Protein AF-A0A9N9NCP6-F1 (afdb_monomer)

Foldseek 3Di:
DAAAQQFDFDCPVVLCVDPVHNVVVVVRPPYHCNCCCCPVVDPDDPVVVVVRVVGTDDGHVVRHHDPVPPDD

Structure (mmCIF, N/CA/C/O backbone):
data_AF-A0A9N9NCP6-F1
#
_entry.id   AF-A0A9N9NCP6-F1
#
loop_
_atom_site.group_PDB
_atom_site.id
_atom_site.type_symbol
_atom_site.label_atom_id
_atom_site.label_alt_id
_atom_site.label_comp_id
_atom_site.labe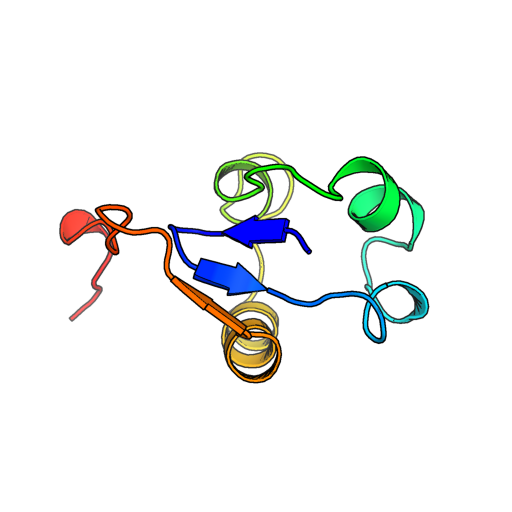l_asym_id
_atom_site.label_entity_id
_atom_site.label_seq_id
_atom_site.pdbx_PDB_ins_code
_atom_site.Cartn_x
_atom_site.Cartn_y
_atom_site.Cartn_z
_atom_site.occupancy
_atom_site.B_iso_or_equiv
_atom_site.auth_seq_id
_atom_site.auth_comp_id
_atom_site.auth_asym_id
_atom_site.auth_atom_id
_atom_site.pdbx_PDB_model_num
ATOM 1 N N . TRP A 1 1 ? -6.141 5.447 3.394 1.00 96.81 1 TRP A N 1
ATOM 2 C CA . TRP A 1 1 ? -5.544 4.124 3.657 1.00 96.81 1 TRP A CA 1
ATOM 3 C C . TRP A 1 1 ? -5.705 3.225 2.449 1.00 96.81 1 TRP A C 1
ATOM 5 O O . TRP A 1 1 ? -6.617 3.453 1.654 1.00 96.81 1 TRP A O 1
ATOM 15 N N . ILE A 1 2 ? -4.839 2.226 2.325 1.00 97.56 2 ILE A N 1
ATOM 16 C CA . ILE A 1 2 ? -4.907 1.174 1.301 1.00 97.56 2 ILE A CA 1
ATOM 17 C C . ILE A 1 2 ? -4.727 -0.193 1.965 1.00 97.56 2 ILE A C 1
ATOM 19 O O . ILE A 1 2 ? -4.146 -0.275 3.049 1.00 97.56 2 ILE A O 1
ATOM 23 N N . CYS A 1 3 ? -5.206 -1.255 1.325 1.00 96.06 3 CYS A N 1
ATOM 24 C CA . CYS A 1 3 ? -4.941 -2.620 1.768 1.00 96.06 3 CYS A CA 1
ATOM 25 C C . CYS A 1 3 ? -3.887 -3.278 0.874 1.00 96.06 3 CYS A C 1
ATOM 27 O O . CYS A 1 3 ? -3.936 -3.140 -0.348 1.00 96.06 3 CYS A O 1
ATOM 29 N N . ILE A 1 4 ? -2.936 -3.977 1.489 1.00 95.06 4 ILE A N 1
ATOM 30 C CA . ILE A 1 4 ? -2.002 -4.879 0.812 1.00 95.06 4 ILE A CA 1
ATOM 31 C C . ILE A 1 4 ? -1.897 -6.129 1.682 1.00 95.06 4 ILE A C 1
ATOM 33 O O . ILE A 1 4 ? -1.530 -6.035 2.851 1.00 95.06 4 ILE A O 1
ATOM 37 N N . GLU A 1 5 ? -2.253 -7.281 1.120 1.00 93.00 5 GLU A N 1
ATOM 38 C CA . GLU A 1 5 ? -2.177 -8.603 1.756 1.00 93.00 5 GLU A CA 1
ATOM 39 C C . GLU A 1 5 ? -2.919 -8.663 3.101 1.00 93.00 5 GLU A C 1
ATOM 41 O O . GLU A 1 5 ? -2.434 -9.216 4.082 1.00 93.00 5 GLU A O 1
ATOM 46 N N . GLY A 1 6 ? -4.105 -8.048 3.158 1.00 92.62 6 GLY A N 1
ATOM 47 C CA . GLY A 1 6 ? -4.927 -7.990 4.373 1.00 92.62 6 GLY A CA 1
ATOM 48 C C . GLY A 1 6 ? -4.453 -6.967 5.411 1.00 92.62 6 GLY A C 1
ATOM 49 O O . GLY A 1 6 ? -5.165 -6.711 6.381 1.00 92.62 6 GLY A O 1
ATOM 50 N N . ILE A 1 7 ? -3.301 -6.326 5.203 1.00 94.69 7 ILE A N 1
ATOM 51 C CA . ILE A 1 7 ? -2.758 -5.297 6.090 1.00 94.69 7 ILE A CA 1
ATOM 52 C C . ILE A 1 7 ? -3.202 -3.919 5.593 1.00 94.69 7 ILE A C 1
ATOM 54 O O . ILE A 1 7 ? -3.098 -3.591 4.406 1.00 94.69 7 ILE A O 1
ATOM 58 N N . ILE A 1 8 ? -3.714 -3.102 6.510 1.00 96.75 8 ILE A N 1
ATOM 59 C CA . ILE A 1 8 ? -4.113 -1.722 6.245 1.00 96.75 8 ILE A CA 1
ATOM 60 C C . ILE A 1 8 ? -2.920 -0.807 6.477 1.00 96.75 8 ILE A C 1
ATOM 62 O O . ILE A 1 8 ? -2.299 -0.837 7.542 1.00 96.75 8 ILE A O 1
ATOM 66 N N . HIS A 1 9 ? -2.642 0.029 5.483 1.00 97.81 9 HIS A N 1
ATOM 67 C CA . HIS A 1 9 ? -1.540 0.974 5.508 1.00 97.81 9 HIS A CA 1
ATOM 68 C C . HIS A 1 9 ? -2.054 2.408 5.413 1.00 97.81 9 HIS A C 1
ATOM 70 O O . HIS A 1 9 ? -2.864 2.736 4.529 1.00 97.81 9 HIS A O 1
ATOM 76 N N . ASP A 1 10 ? -1.576 3.262 6.314 1.00 98.38 10 ASP A N 1
ATOM 77 C CA . ASP A 1 10 ? -1.744 4.699 6.182 1.00 98.38 10 ASP A CA 1
ATOM 78 C C . ASP A 1 10 ? -0.656 5.255 5.267 1.00 98.38 10 ASP A C 1
ATOM 80 O O . ASP A 1 10 ? 0.534 5.088 5.497 1.00 98.38 10 ASP A O 1
ATOM 84 N N . VAL A 1 11 ? -1.095 5.884 4.185 1.00 98.00 11 VAL A N 1
ATOM 85 C CA . VAL A 1 11 ? -0.239 6.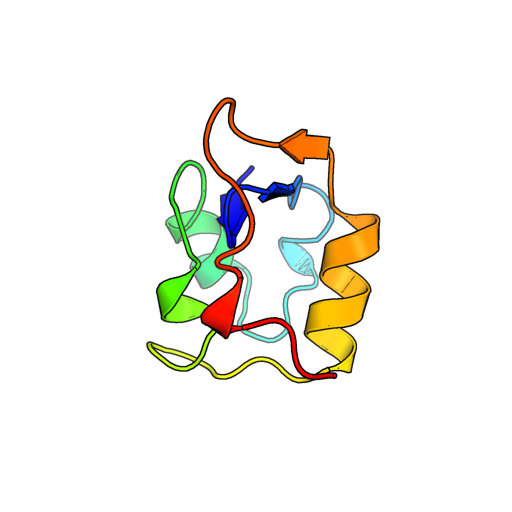433 3.129 1.00 98.00 11 VAL A CA 1
ATOM 86 C C . VAL A 1 11 ? -0.417 7.943 3.006 1.00 98.00 11 VAL A C 1
ATOM 88 O O . VAL A 1 11 ? 0.010 8.522 2.015 1.00 98.00 11 VAL A O 1
ATOM 91 N N . SER A 1 12 ? -1.092 8.580 3.969 1.00 97.44 12 SER A N 1
ATOM 92 C CA . SER A 1 12 ? -1.394 10.015 3.936 1.00 97.44 12 SER A CA 1
ATOM 93 C C . SER A 1 12 ? -0.137 10.882 3.872 1.00 97.44 12 SER A C 1
ATOM 95 O O . SER A 1 12 ? -0.096 11.800 3.061 1.00 97.44 12 SER A O 1
ATOM 97 N N . GLU A 1 13 ? 0.896 10.553 4.648 1.00 96.19 13 GLU A N 1
ATOM 98 C CA . GLU A 1 13 ? 2.187 11.257 4.620 1.00 96.19 13 GLU A CA 1
ATOM 99 C C . GLU A 1 13 ? 3.078 10.790 3.457 1.00 96.19 13 GLU A C 1
ATOM 101 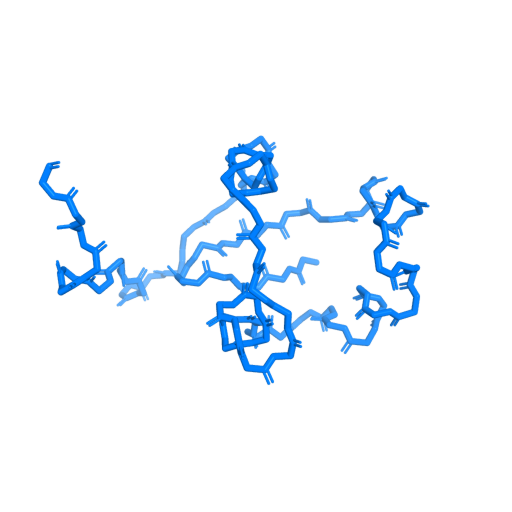O O . GLU A 1 13 ? 3.790 11.585 2.855 1.00 96.19 13 GLU A O 1
ATOM 106 N N . PHE A 1 14 ? 2.979 9.515 3.069 1.00 97.31 14 PHE A N 1
ATOM 107 C CA . PHE A 1 14 ? 3.805 8.931 2.006 1.00 97.31 14 PHE A CA 1
ATOM 108 C C . PHE A 1 14 ? 3.354 9.307 0.582 1.00 97.31 14 PHE A C 1
ATOM 110 O O . PHE A 1 14 ? 4.111 9.156 -0.376 1.00 97.31 14 PHE A O 1
ATOM 117 N N . ILE A 1 15 ? 2.116 9.779 0.404 1.00 97.56 15 ILE A N 1
ATOM 118 C CA . ILE A 1 15 ? 1.506 9.976 -0.921 1.00 97.56 15 ILE A CA 1
ATOM 119 C C . ILE A 1 15 ? 2.323 10.886 -1.851 1.00 97.56 15 ILE A C 1
ATOM 121 O O . ILE A 1 15 ? 2.376 10.629 -3.054 1.00 97.56 15 ILE A O 1
ATOM 125 N N . GLU A 1 16 ? 2.966 11.919 -1.306 1.00 97.19 16 GLU A N 1
ATOM 126 C CA . GLU A 1 16 ? 3.782 12.868 -2.074 1.00 97.19 16 GLU A CA 1
ATOM 127 C C . GLU A 1 16 ? 5.200 12.335 -2.358 1.00 97.19 16 GLU A C 1
ATOM 129 O O . GLU A 1 16 ? 5.853 12.785 -3.296 1.00 97.19 16 GLU A O 1
ATOM 134 N N . GLU A 1 17 ? 5.661 11.342 -1.593 1.00 96.75 17 GLU A N 1
ATOM 135 C CA . GLU A 1 17 ? 7.007 10.759 -1.687 1.00 96.75 17 GLU A CA 1
ATOM 136 C C . GLU A 1 17 ? 7.055 9.483 -2.537 1.00 96.75 17 GLU A C 1
ATOM 138 O O . GLU A 1 17 ? 8.130 8.950 -2.821 1.00 96.75 17 GLU A O 1
ATOM 143 N N . HIS A 1 18 ? 5.895 8.973 -2.957 1.00 96.94 18 HIS A N 1
ATOM 144 C CA . HIS A 1 18 ? 5.809 7.732 -3.711 1.00 96.94 18 HIS A CA 1
ATOM 145 C C . HIS A 1 18 ? 6.578 7.818 -5.047 1.00 96.94 18 HIS A C 1
ATOM 147 O O . HIS A 1 18 ? 6.188 8.602 -5.918 1.00 96.94 18 HIS A O 1
ATOM 153 N N . PRO A 1 19 ? 7.595 6.962 -5.292 1.00 96.81 19 PRO A N 1
ATOM 154 C CA . PRO A 1 19 ? 8.403 7.024 -6.516 1.00 96.81 19 PRO A CA 1
ATOM 155 C C . PRO A 1 19 ? 7.614 6.793 -7.812 1.00 96.81 19 PRO A C 1
ATOM 157 O O . PRO A 1 19 ? 7.980 7.321 -8.858 1.00 96.81 19 PRO A O 1
ATOM 160 N N . GLY A 1 20 ? 6.514 6.030 -7.756 1.00 94.25 20 GLY A N 1
ATOM 161 C CA . GLY A 1 20 ? 5.597 5.848 -8.889 1.00 94.25 20 GLY A CA 1
ATOM 162 C C . GLY A 1 20 ? 4.667 7.044 -9.136 1.00 94.25 20 GLY A C 1
ATOM 163 O O . GLY A 1 20 ? 3.876 7.029 -10.076 1.00 94.25 20 GLY A O 1
ATOM 164 N N . GLY A 1 21 ? 4.743 8.075 -8.294 1.00 96.44 21 GLY A N 1
ATOM 165 C CA . GLY A 1 21 ? 3.959 9.298 -8.377 1.00 96.44 21 GLY A CA 1
ATOM 166 C C . GLY A 1 21 ? 2.696 9.288 -7.513 1.00 96.44 21 GLY A C 1
ATOM 167 O O . GLY A 1 21 ? 2.073 8.249 -7.256 1.00 96.44 21 GLY A O 1
ATOM 168 N N . ARG A 1 22 ? 2.292 10.498 -7.112 1.00 97.00 22 ARG A N 1
ATOM 169 C CA . ARG A 1 22 ? 1.116 10.791 -6.278 1.00 97.00 22 ARG A CA 1
ATOM 170 C C . ARG A 1 22 ? -0.189 10.227 -6.844 1.00 97.00 22 ARG A C 1
ATOM 172 O O . ARG A 1 22 ? -1.025 9.713 -6.102 1.00 97.00 22 ARG A O 1
ATOM 179 N N . SER A 1 23 ? -0.385 10.336 -8.159 1.00 96.81 23 SER A N 1
ATOM 180 C CA . SER A 1 23 ? -1.639 9.963 -8.831 1.00 96.81 23 SER A CA 1
ATOM 181 C C . SER A 1 23 ? -1.993 8.486 -8.646 1.00 96.81 23 SER A C 1
ATOM 183 O O . SER A 1 23 ? -3.170 8.160 -8.492 1.00 96.81 23 SER A O 1
ATOM 185 N N . ILE A 1 24 ? -0.986 7.607 -8.590 1.00 95.44 24 ILE A N 1
ATOM 186 C CA . ILE A 1 24 ? -1.178 6.171 -8.367 1.00 95.44 24 ILE A CA 1
ATOM 187 C C . ILE A 1 24 ? -1.774 5.927 -6.981 1.00 95.44 24 ILE A C 1
ATOM 189 O O . ILE A 1 24 ? -2.786 5.235 -6.861 1.00 95.44 24 ILE A O 1
ATOM 193 N N . ILE A 1 25 ? -1.200 6.528 -5.934 1.00 96.69 25 ILE A N 1
ATOM 194 C CA . ILE A 1 25 ? -1.719 6.360 -4.571 1.00 96.69 25 ILE A CA 1
ATOM 195 C C . ILE A 1 25 ? -3.088 7.028 -4.421 1.00 96.69 25 ILE A C 1
ATOM 197 O O . ILE A 1 25 ? -3.986 6.421 -3.839 1.00 96.69 25 ILE A O 1
ATOM 201 N N . ALA A 1 26 ? -3.303 8.210 -5.008 1.00 97.56 26 ALA A N 1
ATOM 202 C CA . ALA A 1 26 ? -4.606 8.881 -4.980 1.00 97.56 26 ALA A CA 1
ATOM 203 C C . ALA A 1 26 ? -5.726 8.000 -5.568 1.00 97.56 26 ALA A C 1
ATOM 205 O O . ALA A 1 26 ? -6.798 7.879 -4.977 1.00 97.56 26 ALA A O 1
ATOM 206 N N . ALA A 1 27 ? -5.460 7.317 -6.686 1.00 96.75 27 ALA A N 1
ATOM 207 C CA . ALA A 1 27 ? -6.403 6.378 -7.298 1.00 96.75 27 ALA A CA 1
ATOM 208 C C . ALA A 1 27 ? -6.587 5.071 -6.499 1.00 96.75 27 ALA A C 1
ATOM 210 O O . ALA A 1 27 ? -7.547 4.333 -6.746 1.00 96.75 27 ALA A O 1
ATOM 211 N N . SER A 1 28 ? -5.681 4.783 -5.563 1.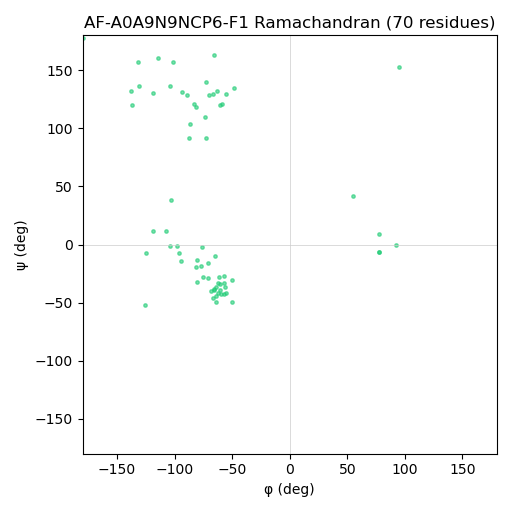00 96.88 28 SER A N 1
ATOM 212 C CA . SER A 1 28 ? -5.632 3.553 -4.766 1.00 96.88 28 SER A CA 1
ATOM 213 C C . SER A 1 28 ? -6.339 3.664 -3.413 1.00 96.88 28 SER A C 1
ATOM 215 O O . SER A 1 28 ? -6.585 2.646 -2.769 1.00 96.88 28 SER A O 1
ATOM 217 N N . ILE A 1 29 ? -6.670 4.880 -2.961 1.00 97.69 29 ILE A N 1
ATOM 218 C CA . ILE A 1 29 ? -7.290 5.108 -1.650 1.00 97.69 29 ILE A CA 1
ATOM 219 C C . ILE A 1 29 ? -8.576 4.286 -1.497 1.00 97.69 29 ILE A C 1
ATOM 221 O O . ILE A 1 29 ? -9.462 4.319 -2.350 1.00 97.69 29 ILE A O 1
ATOM 225 N N . GLY A 1 30 ? -8.669 3.554 -0.383 1.00 96.06 30 GLY A N 1
ATOM 226 C CA . GLY A 1 30 ? -9.820 2.717 -0.041 1.00 96.06 30 GLY A CA 1
ATOM 227 C C . GLY A 1 30 ? -9.888 1.380 -0.783 1.00 96.06 30 GLY A C 1
ATOM 228 O O . GLY A 1 30 ? -10.907 0.702 -0.686 1.00 96.06 30 GLY A O 1
ATOM 229 N N . LYS A 1 31 ? -8.840 0.995 -1.523 1.00 96.38 31 LYS A N 1
ATOM 230 C CA . LYS A 1 31 ? -8.805 -0.237 -2.323 1.00 96.38 31 LYS A CA 1
ATOM 231 C C . LYS A 1 31 ? -7.770 -1.231 -1.805 1.00 96.38 31 LYS A C 1
ATOM 233 O O . LYS A 1 31 ? -6.821 -0.869 -1.106 1.00 96.38 31 LYS A O 1
ATOM 238 N N . ASP A 1 32 ? -7.962 -2.486 -2.195 1.00 95.44 32 ASP A N 1
ATOM 239 C CA . ASP A 1 32 ? -6.936 -3.519 -2.124 1.00 95.44 32 ASP A CA 1
ATOM 240 C C . ASP A 1 32 ? -6.003 -3.393 -3.336 1.00 95.44 32 ASP A C 1
ATOM 242 O O . ASP A 1 32 ? -6.429 -3.503 -4.487 1.00 95.44 32 ASP A O 1
ATOM 246 N N . MET A 1 33 ? -4.729 -3.135 -3.057 1.00 96.50 33 MET A N 1
ATOM 247 C CA . MET A 1 33 ? -3.672 -2.939 -4.044 1.00 96.50 33 MET A CA 1
ATOM 248 C C . MET A 1 33 ? -2.696 -4.116 -4.104 1.00 96.50 33 MET A C 1
ATOM 250 O O . MET A 1 33 ? -1.651 -4.009 -4.749 1.00 96.50 33 MET A O 1
ATOM 254 N N . THR A 1 34 ? -3.031 -5.246 -3.474 1.00 94.75 34 THR A N 1
ATOM 255 C CA . THR A 1 34 ? -2.182 -6.444 -3.390 1.00 94.75 34 THR A CA 1
ATOM 256 C C . THR A 1 34 ? -1.647 -6.878 -4.747 1.00 94.75 34 THR A C 1
ATOM 258 O O . THR A 1 34 ? -0.447 -7.104 -4.888 1.00 94.75 34 THR A O 1
ATOM 261 N N . THR A 1 35 ? -2.512 -6.983 -5.758 1.00 95.00 35 THR A N 1
ATOM 262 C CA . THR A 1 35 ? -2.100 -7.412 -7.103 1.00 95.00 35 THR A CA 1
ATOM 263 C C . THR A 1 35 ? -1.177 -6.388 -7.754 1.00 95.00 35 THR A C 1
ATOM 265 O O . THR A 1 35 ? -0.129 -6.753 -8.279 1.00 95.00 35 THR A O 1
ATOM 268 N N . SER A 1 36 ? -1.521 -5.101 -7.684 1.00 95.44 36 SER A N 1
ATOM 269 C CA . SER A 1 36 ? -0.724 -4.036 -8.301 1.00 95.44 36 SER A CA 1
ATOM 270 C C . SER A 1 36 ? 0.667 -3.909 -7.685 1.00 95.44 36 SER A C 1
ATOM 272 O O . SER A 1 36 ? 1.612 -3.643 -8.421 1.00 95.44 36 SER A O 1
ATOM 274 N N . PHE A 1 37 ? 0.787 -4.120 -6.369 1.00 96.12 37 PHE A N 1
ATOM 275 C CA . PHE A 1 37 ? 2.044 -4.050 -5.617 1.00 96.12 37 PHE A CA 1
ATOM 276 C C . PHE A 1 37 ? 2.958 -5.269 -5.839 1.00 96.12 37 PHE A C 1
ATOM 278 O O . PHE A 1 37 ? 4.179 -5.154 -5.741 1.00 96.12 37 PHE A O 1
ATOM 285 N N . ASN A 1 38 ? 2.369 -6.429 -6.148 1.00 95.12 38 ASN A N 1
ATOM 286 C CA . ASN A 1 38 ? 3.056 -7.713 -6.320 1.00 95.12 38 ASN A CA 1
ATOM 287 C C . ASN A 1 38 ? 3.226 -8.120 -7.796 1.00 95.12 38 ASN A C 1
ATOM 289 O O . ASN A 1 38 ? 3.066 -9.290 -8.138 1.00 95.12 38 ASN A O 1
ATOM 293 N N . GLY A 1 39 ? 3.505 -7.162 -8.684 1.00 92.88 39 GLY A N 1
ATOM 294 C CA . GLY A 1 39 ? 3.848 -7.462 -10.080 1.00 92.88 39 GLY A CA 1
ATOM 295 C C . GLY A 1 39 ? 2.686 -7.477 -11.074 1.00 92.88 39 GLY A C 1
ATOM 296 O O . GLY A 1 39 ? 2.920 -7.660 -12.263 1.00 92.88 39 GLY A O 1
ATOM 297 N N . GLY A 1 40 ? 1.446 -7.224 -10.642 1.00 93.00 40 GLY A N 1
ATOM 298 C CA . GLY A 1 40 ? 0.333 -6.986 -11.570 1.00 93.00 40 GLY A CA 1
ATOM 299 C C . GLY A 1 40 ? 0.427 -5.638 -12.295 1.00 93.00 40 GLY A C 1
ATOM 300 O O . GLY A 1 40 ? -0.045 -5.507 -13.420 1.00 93.00 40 GLY A O 1
ATOM 301 N N . VAL A 1 41 ? 1.054 -4.644 -11.659 1.00 91.12 41 VAL A N 1
ATOM 302 C CA . VAL A 1 41 ? 1.414 -3.359 -12.284 1.00 91.12 41 VAL A CA 1
ATOM 303 C C . VAL A 1 41 ? 2.902 -3.098 -12.096 1.00 91.12 41 VAL A C 1
ATOM 305 O O . VAL A 1 41 ? 3.611 -2.855 -13.066 1.00 91.12 41 VAL A O 1
ATOM 308 N N . TYR A 1 42 ? 3.377 -3.181 -10.854 1.00 91.44 42 TYR A N 1
ATOM 309 C CA . TYR A 1 42 ? 4.787 -3.043 -10.516 1.00 91.44 42 TYR A CA 1
ATOM 310 C C . TYR A 1 42 ? 5.159 -4.086 -9.475 1.00 91.44 42 TYR A C 1
ATOM 312 O O . TYR A 1 42 ? 4.464 -4.234 -8.471 1.00 91.44 42 TYR A O 1
ATOM 320 N N . ASP A 1 43 ? 6.259 -4.796 -9.694 1.00 95.06 43 ASP A N 1
ATOM 321 C CA . ASP A 1 43 ? 6.804 -5.680 -8.669 1.00 95.06 43 ASP A CA 1
ATOM 322 C C . ASP A 1 43 ? 7.732 -4.877 -7.757 1.00 95.06 43 ASP A C 1
ATOM 324 O O . ASP A 1 43 ? 8.829 -4.471 -8.149 1.00 95.06 43 ASP A O 1
ATOM 328 N N . HIS A 1 44 ? 7.240 -4.554 -6.561 1.00 96.81 44 HIS A N 1
ATOM 329 C CA . HIS A 1 44 ? 7.960 -3.689 -5.636 1.00 96.81 44 HIS A CA 1
ATOM 330 C C . HIS A 1 44 ? 9.166 -4.399 -5.014 1.00 96.81 44 HIS A C 1
ATOM 332 O O . HIS A 1 44 ? 9.111 -5.562 -4.610 1.00 96.81 44 HIS A O 1
ATOM 338 N N . SER A 1 45 ? 10.262 -3.650 -4.891 1.00 96.94 45 SER A N 1
ATOM 339 C CA . SER A 1 45 ? 11.517 -4.133 -4.318 1.00 96.94 45 SER A CA 1
ATOM 340 C C . SER A 1 45 ? 11.392 -4.474 -2.830 1.00 96.94 45 SER A C 1
ATOM 342 O O . SER A 1 45 ? 10.509 -3.981 -2.126 1.00 96.94 45 SER A O 1
ATOM 344 N N . ASN A 1 46 ? 12.353 -5.239 -2.307 1.00 95.31 46 ASN A N 1
ATOM 345 C CA . ASN A 1 46 ? 12.435 -5.532 -0.872 1.00 95.31 46 ASN A CA 1
ATOM 346 C C . ASN A 1 46 ? 12.520 -4.263 -0.009 1.00 95.31 46 ASN A C 1
ATOM 348 O O . ASN A 1 46 ? 11.968 -4.233 1.085 1.00 95.31 46 ASN A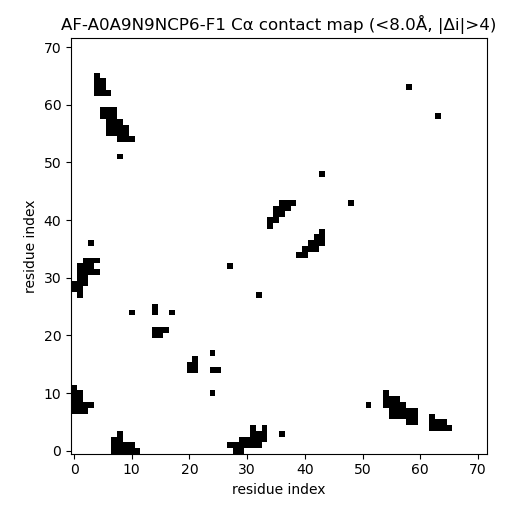 O 1
ATOM 352 N N . ALA A 1 47 ? 13.156 -3.196 -0.503 1.00 96.12 47 ALA A N 1
ATOM 353 C CA . ALA A 1 47 ? 13.198 -1.919 0.205 1.00 96.12 47 ALA A CA 1
ATOM 354 C C . ALA A 1 47 ? 11.794 -1.307 0.354 1.00 96.12 47 ALA A C 1
ATOM 356 O O . ALA A 1 47 ? 11.421 -0.897 1.450 1.00 96.12 47 ALA A O 1
ATOM 357 N N . ALA A 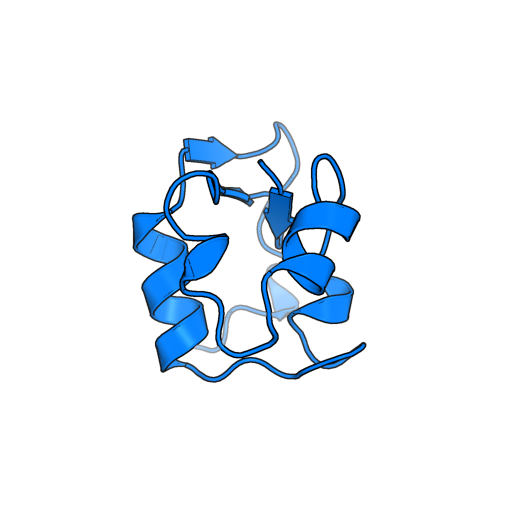1 48 ? 10.987 -1.316 -0.713 1.00 96.19 48 ALA A N 1
ATOM 358 C CA . ALA A 1 48 ? 9.601 -0.853 -0.657 1.00 96.19 48 ALA A CA 1
ATOM 359 C C . ALA A 1 48 ? 8.734 -1.749 0.244 1.00 96.19 48 ALA A C 1
ATOM 361 O O . ALA A 1 48 ? 7.915 -1.249 1.009 1.00 96.19 48 ALA A O 1
ATOM 362 N N . ARG A 1 49 ? 8.953 -3.069 0.219 1.00 94.88 49 ARG A N 1
ATOM 363 C CA . ARG A 1 49 ? 8.273 -4.023 1.115 1.00 94.88 49 ARG A CA 1
ATOM 364 C C . ARG A 1 49 ? 8.598 -3.764 2.584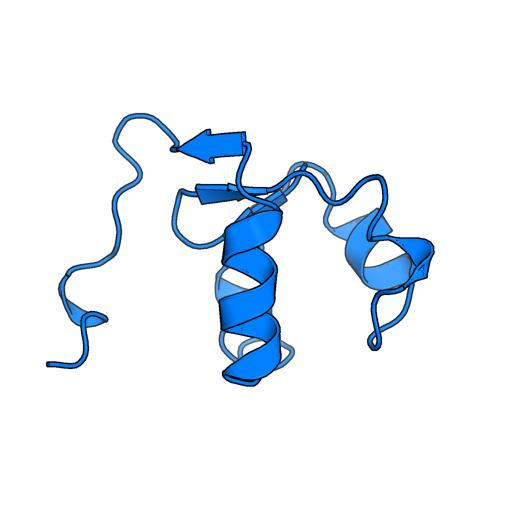 1.00 94.88 49 ARG A C 1
ATOM 366 O O . ARG A 1 49 ? 7.695 -3.768 3.415 1.00 94.88 49 ARG A O 1
ATOM 373 N N . ASN A 1 50 ? 9.859 -3.469 2.891 1.00 95.31 50 ASN A N 1
ATOM 374 C CA . ASN A 1 50 ? 10.284 -3.097 4.238 1.00 95.31 50 ASN A CA 1
ATOM 375 C C . ASN A 1 50 ? 9.680 -1.755 4.670 1.00 95.31 50 ASN A C 1
ATOM 377 O O . ASN A 1 50 ? 9.250 -1.635 5.813 1.00 95.31 50 ASN A O 1
ATOM 381 N N . LEU A 1 51 ? 9.580 -0.777 3.762 1.00 96.38 51 LEU A N 1
ATOM 382 C CA . LEU A 1 51 ? 8.914 0.497 4.043 1.00 96.38 51 LEU A CA 1
ATOM 383 C C . LEU A 1 51 ? 7.438 0.301 4.415 1.00 96.38 51 LEU A C 1
ATOM 385 O O . LEU A 1 51 ? 6.960 0.934 5.350 1.00 96.38 51 LEU A O 1
ATOM 389 N N . MET A 1 52 ? 6.718 -0.622 3.766 1.00 95.44 52 MET A N 1
ATOM 390 C CA . MET A 1 52 ? 5.320 -0.892 4.129 1.00 95.44 52 MET A CA 1
ATOM 391 C C . MET A 1 52 ? 5.161 -1.283 5.604 1.00 95.44 52 MET A C 1
ATOM 393 O O . MET A 1 52 ? 4.114 -1.011 6.184 1.00 95.44 52 MET A O 1
ATOM 397 N N . ALA A 1 53 ? 6.184 -1.863 6.245 1.00 93.38 53 ALA A N 1
ATOM 398 C CA . ALA A 1 53 ? 6.131 -2.203 7.665 1.00 93.38 53 ALA A CA 1
ATOM 399 C C . ALA A 1 53 ? 5.948 -0.976 8.577 1.00 93.38 53 ALA A C 1
ATOM 401 O O . ALA A 1 53 ? 5.266 -1.096 9.594 1.00 93.38 53 ALA A O 1
ATOM 402 N N . SER A 1 54 ? 6.489 0.194 8.212 1.00 96.12 54 SER A N 1
ATOM 403 C CA . SER A 1 54 ? 6.327 1.428 8.998 1.00 96.12 54 SER A CA 1
ATOM 404 C C . SER A 1 54 ? 4.989 2.129 8.765 1.00 96.12 54 SER A C 1
ATOM 406 O O . SER A 1 54 ? 4.635 3.020 9.526 1.00 96.12 54 SER A O 1
ATOM 408 N N . LEU A 1 55 ? 4.247 1.740 7.725 1.00 97.62 55 LEU A N 1
ATOM 409 C CA . LEU A 1 55 ? 2.971 2.356 7.347 1.00 97.62 55 LEU A CA 1
ATOM 410 C C . LEU A 1 55 ? 1.755 1.579 7.877 1.00 97.62 55 LEU A C 1
ATOM 412 O O . LEU A 1 55 ? 0.616 1.966 7.623 1.00 97.62 55 LEU A O 1
ATOM 416 N N . ARG A 1 56 ? 1.966 0.456 8.575 1.00 96.12 56 ARG A N 1
ATOM 417 C CA . ARG A 1 56 ? 0.889 -0.431 9.040 1.00 96.12 56 ARG A CA 1
ATOM 418 C C . ARG A 1 56 ? 0.086 0.219 10.159 1.00 96.12 56 ARG A C 1
ATOM 420 O O . ARG A 1 56 ? 0.643 0.611 11.179 1.00 96.12 56 ARG A O 1
ATOM 427 N N . VAL A 1 57 ? -1.234 0.233 10.003 1.00 97.56 57 VAL A N 1
ATOM 428 C CA . VAL A 1 57 ? -2.168 0.754 11.019 1.00 97.56 57 VAL A CA 1
ATOM 429 C C . VAL A 1 57 ? -3.238 -0.254 11.431 1.00 97.56 57 VAL A C 1
ATOM 431 O O . VAL A 1 57 ? -3.976 -0.016 12.383 1.00 97.56 57 VAL A O 1
ATOM 434 N N . GLY A 1 58 ? -3.326 -1.402 10.756 1.00 94.50 58 GLY A N 1
ATOM 435 C CA . GLY A 1 58 ? -4.260 -2.456 11.137 1.00 94.50 58 GLY A CA 1
ATOM 436 C C . GLY A 1 58 ? -4.194 -3.684 10.240 1.00 94.5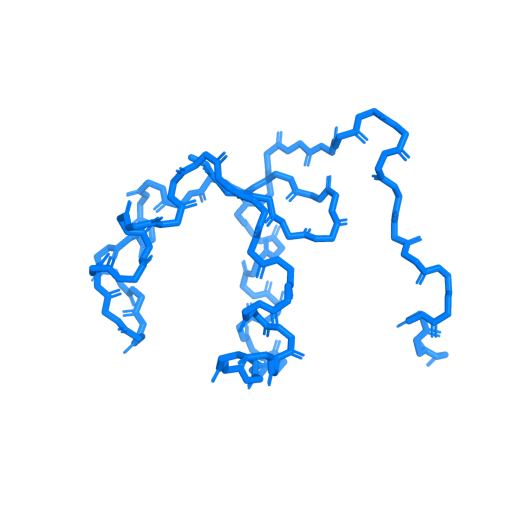0 58 GLY A C 1
ATOM 437 O O . GLY A 1 58 ? -3.453 -3.725 9.259 1.00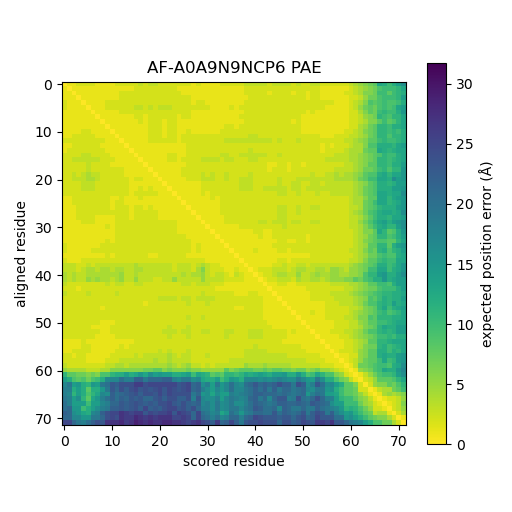 94.50 58 GLY A O 1
ATOM 438 N N . ILE A 1 59 ? -4.996 -4.686 10.585 1.00 92.44 59 ILE A N 1
ATOM 439 C CA . ILE A 1 59 ? -5.162 -5.933 9.834 1.00 92.44 59 ILE A CA 1
ATOM 440 C C . ILE A 1 59 ? -6.664 -6.167 9.670 1.00 92.44 59 ILE A C 1
ATOM 442 O O . ILE A 1 59 ? -7.434 -5.966 10.613 1.00 92.44 59 ILE A O 1
ATOM 446 N N . ILE A 1 60 ? -7.090 -6.569 8.475 1.00 88.44 60 ILE A N 1
ATOM 447 C CA . ILE A 1 60 ? -8.482 -6.932 8.207 1.00 88.44 60 ILE A CA 1
ATOM 448 C C . ILE A 1 60 ? -8.819 -8.204 8.991 1.00 88.44 60 ILE A C 1
ATOM 450 O O . ILE A 1 60 ? -8.119 -9.209 8.899 1.00 88.44 60 ILE A O 1
ATOM 454 N N . ALA A 1 61 ? -9.921 -8.192 9.743 1.00 82.44 61 ALA A N 1
ATOM 455 C CA . ALA A 1 61 ? -10.394 -9.383 10.443 1.00 82.44 61 ALA A CA 1
ATOM 456 C C . ALA A 1 61 ? -10.669 -10.522 9.442 1.00 82.44 61 ALA A C 1
ATOM 458 O O . ALA A 1 61 ? -11.461 -10.364 8.515 1.00 82.44 61 ALA A O 1
ATOM 459 N N . GLY A 1 62 ? -9.989 -11.659 9.612 1.00 74.62 62 GLY A N 1
ATOM 460 C CA . GLY A 1 62 ? -10.044 -12.790 8.675 1.00 74.62 62 GLY A CA 1
ATOM 461 C C . GLY A 1 62 ? -9.211 -12.621 7.394 1.00 74.62 62 GLY A C 1
ATOM 462 O O . GLY A 1 62 ? -9.074 -13.580 6.640 1.00 74.62 62 GLY A O 1
ATOM 463 N N . GLY A 1 63 ? -8.618 -11.446 7.157 1.00 65.06 63 GLY A N 1
ATOM 464 C CA . GLY A 1 63 ? -7.626 -11.208 6.110 1.00 65.06 63 GLY A CA 1
ATOM 465 C C . GLY A 1 63 ? -6.231 -11.520 6.640 1.00 65.06 63 GLY A C 1
ATOM 466 O O . GLY A 1 63 ? -5.597 -10.668 7.254 1.00 65.06 63 GLY A O 1
ATOM 467 N N . GLY A 1 64 ? -5.783 -12.762 6.463 1.00 64.38 64 GLY A N 1
ATOM 468 C CA . GLY A 1 64 ? -4.443 -13.209 6.850 1.00 64.38 64 GLY A CA 1
ATOM 469 C C . GLY A 1 64 ? -3.488 -13.298 5.661 1.00 64.38 64 GLY A C 1
ATOM 470 O O . GLY A 1 64 ? -3.926 -13.466 4.522 1.00 64.38 64 GLY A O 1
ATOM 471 N N . GLU A 1 65 ? -2.183 -13.226 5.945 1.00 61.28 65 GLU A N 1
ATOM 472 C CA . GLU A 1 65 ? -1.124 -13.577 4.992 1.00 61.28 65 GLU A CA 1
ATOM 473 C C . GLU A 1 65 ? -1.428 -14.932 4.337 1.00 61.28 65 GLU A C 1
ATOM 475 O O . GLU A 1 65 ? -1.792 -15.904 5.003 1.00 61.28 65 GLU A O 1
ATOM 480 N N . VAL A 1 66 ? -1.261 -15.015 3.017 1.00 62.47 66 VAL A N 1
ATOM 481 C CA . VAL A 1 66 ? -1.382 -16.293 2.319 1.00 62.47 66 VAL A CA 1
ATOM 482 C C . VAL A 1 66 ? -0.134 -17.110 2.646 1.00 62.47 66 VAL A C 1
ATOM 484 O O . VAL A 1 66 ? 0.950 -16.791 2.168 1.00 62.47 66 VAL A O 1
ATOM 487 N N . GLU A 1 67 ? -0.286 -18.175 3.437 1.00 59.84 67 GLU A N 1
ATOM 488 C CA . GLU A 1 67 ? 0.817 -19.050 3.880 1.00 59.84 67 GLU A CA 1
ATOM 489 C C . GLU A 1 67 ? 1.719 -19.529 2.730 1.00 59.84 67 GLU A C 1
ATOM 491 O O . GLU A 1 67 ? 2.926 -19.670 2.904 1.00 59.84 67 GLU A O 1
ATOM 496 N N . SER A 1 68 ? 1.175 -19.694 1.518 1.00 58.38 68 SER A N 1
ATOM 497 C CA . SER A 1 68 ? 1.957 -20.066 0.329 1.00 58.38 68 SER A CA 1
ATOM 498 C C . SER A 1 68 ? 2.987 -19.019 -0.121 1.00 58.38 68 SER A C 1
ATOM 500 O O . SER A 1 68 ? 3.815 -19.322 -0.978 1.00 58.38 68 SER A O 1
ATOM 502 N N . ARG A 1 69 ? 2.958 -17.804 0.442 1.00 60.81 69 ARG A N 1
ATOM 503 C CA . ARG A 1 69 ? 3.915 -16.717 0.183 1.00 60.81 69 ARG A CA 1
ATOM 504 C C . ARG A 1 69 ? 4.940 -16.508 1.298 1.00 60.81 69 ARG A C 1
ATOM 506 O O . ARG A 1 69 ? 5.820 -15.666 1.136 1.00 60.81 69 ARG A O 1
ATOM 513 N N . LYS A 1 70 ? 4.890 -17.270 2.397 1.00 53.50 70 LYS A N 1
ATOM 514 C CA . LYS A 1 70 ? 5.984 -17.278 3.377 1.00 53.50 70 LYS A CA 1
ATOM 515 C C . LYS A 1 70 ? 7.179 -18.022 2.782 1.00 53.50 70 LYS A C 1
ATOM 517 O O . LYS A 1 70 ? 7.280 -19.243 2.877 1.00 53.50 70 LYS A O 1
ATOM 522 N N . THR A 1 71 ? 8.085 -17.297 2.130 1.00 60.78 71 THR A N 1
ATOM 523 C CA . THR A 1 71 ? 9.427 -17.828 1.860 1.00 60.78 71 THR A CA 1
ATOM 524 C C . THR A 1 71 ? 10.148 -18.072 3.184 1.00 60.78 71 THR A C 1
ATOM 526 O O . THR A 1 71 ? 10.108 -17.228 4.076 1.00 60.78 71 THR A O 1
ATOM 529 N N . ARG A 1 72 ? 10.729 -19.270 3.280 1.00 50.59 72 ARG A N 1
ATOM 530 C CA . ARG A 1 72 ? 11.381 -19.874 4.447 1.00 50.59 72 ARG A CA 1
ATOM 531 C C . ARG A 1 72 ? 12.490 -19.022 5.058 1.00 50.59 72 ARG A C 1
ATOM 533 O O . ARG A 1 72 ? 13.225 -18.385 4.273 1.00 50.59 72 ARG A O 1
#

pLDDT: mean 90.23, std 12.81, range [50.59, 98.38]

InterPro domains:
  IPR001199 Cytochrome b5-like heme/steroid binding domain [PF00173] (1-60)
  IPR001199 Cytochrome b5-like heme/steroid binding domain [PR00363] (8-18)
  IPR001199 Cytochrome b5-like heme/steroid binding domain [PR00363] (18-32)
  IPR001199 Cytochrome b5-like heme/steroid binding domain [PR00363] (48-60)
  IPR001199 Cytochrome b5-like heme/steroid binding domain [PS50255] (1-61)
  IPR001199 Cytochrome b5-like heme/steroid binding domain [SM01117] (1-61)
  IPR018506 Cytochrome b5, heme-binding site [PS00191] (14-21)
  IPR036400 Cytochrome b5-like heme/steroid binding domain superfamily [G3DSA:3.10.120.10] (1-71)
  IPR036400 Cytochrome b5-like heme/steroid binding domain superfamily [SSF55856] (1-65)
  IPR050668 Cytochrome b5 [PTHR19359] (1-62)

Mean predicted aligned error: 5.15 Å

Organism: NCBI:txid60492

Sequence (72 aa):
WICIEGIIHDVSEFIEEHPGGRSIIAASIGKDMTTSFNGGVYDHSNAARNLMASLRVGIIAGGGEVESRKTR

Solvent-accessible surface area (backbone atoms only — not comparable to full-atom values): 4296 Å² total; per-residue (Å²): 78,34,29,45,66,35,32,31,28,57,42,82,83,49,33,83,70,38,90,88,38,42,68,57,50,67,76,37,57,80,34,78,43,42,56,44,50,68,50,71,73,43,65,64,49,71,68,56,58,56,52,50,66,79,28,58,76,48,65,44,90,92,39,63,72,62,73,93,70,66,77,130

Secondary structure (DSSP, 8-state):
-EEETTEEE--TTGGGT-TT-HHHHHHHTTSB-HHHHBTTS-B--HHHHHHHHHTEEEE-TT----GGG---

Radius of gyration: 11.9 Å; Cα contacts (8 Å, |Δi|>4): 83; chains: 1; bounding box: 24×33×23 Å

Nearest PDB structures (foldseek):
  2ibj-assembly1_A  TM=8.930E-01  e=8.692E-05  Musca domestica
  2i89-assembly5_B  TM=8.562E-01  e=3.663E-04  Rattus norvegicus
  8tgb-assembly2_B  TM=8.645E-01  e=4.312E-03  Oryza sativa Japonica Group
  1sox-assembly1_B  TM=8.447E-01  e=1.946E-02  Gallus gallus
  1sox-assembly1_A  TM=8.403E-01  e=3.604E-02  Gallus gallus